Protein AF-A0A7K3XCQ8-F1 (afdb_monomer_lite)

Foldseek 3Di:
DVVLPQFKWKKKWQAAPVRVCVLCPPPLFKDFQDDPDRRITMIMGHPVSLVVSCVVCVVVVTDMDIDPDRHRPSTPSCVVCVVVVVVVVVPDDDDDDPDDDDDD

pLDDT: mean 96.82, std 2.67, range [84.0, 98.81]

Secondary structure (DSSP, 8-state):
-TT--S-EEEEEES--HHHHHHHHTT-TTEEEEEEEETTEEEEEEEHHHHHHHHHHHHHTT--EEE---SS-TTSGGGHHHHHHHHHHHHTSPP---SS-----

Sequence (104 aa):
MNSITTPGAMIALQATRDEAEQLTTGHDGVTIAAINTPHTAVISGDRDVCEQLARQWRDNGRKATQLKVSHAFHSPHMATIADQFRTVAAGLTYHPPTLPVVSN

Structure (mmCIF, N/CA/C/O backbone):
data_AF-A0A7K3XCQ8-F1
#
_entry.id   AF-A0A7K3XCQ8-F1
#
loop_
_atom_site.group_PDB
_atom_site.id
_atom_site.type_symbol
_atom_site.label_atom_id
_atom_site.label_alt_id
_atom_site.label_comp_id
_atom_site.label_asym_id
_atom_site.label_entity_id
_atom_site.label_seq_id
_atom_site.pdbx_PDB_ins_code
_atom_site.Cartn_x
_atom_site.Cartn_y
_atom_site.Cartn_z
_atom_site.occupancy
_atom_site.B_iso_or_equiv
_atom_site.auth_seq_id
_atom_site.auth_comp_id
_atom_site.auth_asym_id
_atom_site.auth_atom_id
_atom_site.pdbx_PDB_model_num
ATOM 1 N N . MET A 1 1 ? -1.811 -5.420 -14.322 1.00 84.44 1 MET A N 1
ATOM 2 C CA . MET A 1 1 ? -2.777 -5.208 -13.219 1.00 84.44 1 MET A CA 1
ATOM 3 C C . MET A 1 1 ? -3.984 -6.122 -13.338 1.00 84.44 1 MET A C 1
ATOM 5 O O . MET A 1 1 ? -4.143 -6.944 -12.460 1.00 84.44 1 MET A O 1
ATOM 9 N N . ASN A 1 2 ? -4.774 -6.051 -14.418 1.00 88.31 2 ASN A N 1
ATOM 10 C CA . ASN A 1 2 ? -6.037 -6.806 -14.567 1.00 88.31 2 ASN A CA 1
ATOM 11 C C . ASN A 1 2 ? -5.927 -8.345 -14.480 1.00 88.31 2 ASN A C 1
ATOM 13 O O . ASN A 1 2 ? -6.948 -9.014 -14.398 1.00 88.31 2 ASN A O 1
ATOM 17 N N . SER A 1 3 ? -4.719 -8.911 -14.534 1.00 89.81 3 SER A N 1
ATOM 18 C CA . SER A 1 3 ? -4.461 -10.338 -14.305 1.00 89.81 3 SER A CA 1
ATOM 19 C C . SER A 1 3 ? -4.486 -10.739 -12.824 1.00 89.81 3 SER A C 1
ATOM 21 O O . SER A 1 3 ? -4.471 -11.928 -12.522 1.00 89.81 3 SER A O 1
ATOM 23 N N . ILE A 1 4 ? -4.527 -9.776 -11.901 1.00 93.88 4 ILE A N 1
ATOM 24 C CA . ILE A 1 4 ? -4.685 -10.022 -10.467 1.00 93.88 4 ILE A CA 1
ATOM 25 C C . ILE A 1 4 ? -6.173 -10.215 -10.185 1.00 93.88 4 ILE A C 1
ATOM 27 O O . ILE A 1 4 ? -6.968 -9.300 -10.379 1.00 93.88 4 ILE A O 1
ATOM 31 N N . THR A 1 5 ? -6.545 -11.405 -9.725 1.00 94.12 5 THR A N 1
ATOM 32 C CA . THR A 1 5 ? -7.945 -11.774 -9.463 1.00 94.12 5 THR A CA 1
ATOM 33 C C . TH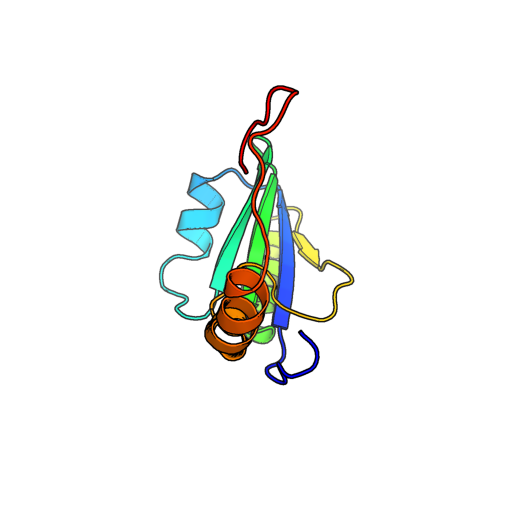R A 1 5 ? -8.289 -11.812 -7.977 1.00 94.12 5 THR A C 1
ATOM 35 O O . THR A 1 5 ? -9.469 -11.763 -7.630 1.00 94.12 5 THR A O 1
ATOM 38 N N . THR A 1 6 ? -7.284 -11.872 -7.097 1.00 92.88 6 THR A N 1
ATOM 39 C CA . THR A 1 6 ? -7.483 -11.860 -5.644 1.00 92.88 6 THR A CA 1
ATOM 40 C C . THR A 1 6 ? -8.185 -10.567 -5.214 1.00 92.88 6 THR A C 1
ATOM 42 O O . THR A 1 6 ? -7.720 -9.476 -5.563 1.00 92.88 6 THR A O 1
ATOM 45 N N . PRO A 1 7 ? -9.292 -10.644 -4.453 1.00 95.38 7 PRO A N 1
ATOM 46 C CA . PRO A 1 7 ? -9.971 -9.458 -3.949 1.00 95.38 7 PRO A CA 1
ATOM 47 C C . PRO A 1 7 ? -9.081 -8.653 -2.994 1.00 95.38 7 PRO A C 1
ATOM 49 O O . PRO A 1 7 ? -8.784 -9.080 -1.881 1.00 95.38 7 PRO A O 1
ATOM 52 N N . GLY A 1 8 ? -8.695 -7.453 -3.424 1.00 97.38 8 GLY A N 1
ATOM 53 C CA . GLY A 1 8 ? -7.923 -6.513 -2.616 1.00 97.38 8 GLY A CA 1
ATOM 54 C C . GLY A 1 8 ? -8.748 -5.334 -2.100 1.00 97.38 8 GLY A C 1
ATOM 55 O O . GLY A 1 8 ? -9.823 -5.020 -2.635 1.00 97.38 8 GLY A O 1
ATOM 56 N N . ALA A 1 9 ? -8.221 -4.659 -1.080 1.00 98.44 9 ALA A N 1
ATOM 57 C CA . ALA A 1 9 ? -8.678 -3.348 -0.632 1.00 98.44 9 ALA A CA 1
ATOM 58 C C . ALA A 1 9 ? -7.500 -2.448 -0.236 1.00 98.44 9 ALA A C 1
ATOM 60 O O . ALA A 1 9 ? -6.413 -2.925 0.077 1.00 98.44 9 ALA A O 1
ATOM 61 N N . MET A 1 10 ? -7.748 -1.137 -0.225 1.00 98.81 10 MET A N 1
ATOM 62 C CA . MET A 1 10 ? -6.861 -0.137 0.366 1.00 98.81 10 MET A CA 1
ATOM 63 C C . MET A 1 10 ? -7.667 0.760 1.300 1.00 98.81 10 MET A C 1
ATOM 65 O O . MET A 1 10 ? -8.728 1.259 0.913 1.00 98.81 10 MET A O 1
ATOM 69 N N . ILE A 1 11 ? -7.164 0.985 2.512 1.00 98.81 11 ILE A N 1
ATOM 70 C CA . ILE A 1 11 ? -7.829 1.783 3.546 1.00 98.81 11 ILE A CA 1
ATOM 71 C C . ILE A 1 11 ? -6.902 2.917 3.972 1.00 98.81 11 ILE A C 1
ATOM 73 O O . ILE A 1 11 ? -5.805 2.674 4.468 1.00 98.81 11 ILE A O 1
ATOM 77 N N . ALA A 1 12 ? -7.358 4.158 3.819 1.00 98.75 12 ALA A N 1
ATOM 78 C CA . ALA A 1 12 ? -6.706 5.312 4.420 1.00 98.75 12 ALA A CA 1
ATOM 79 C C . ALA A 1 12 ? -7.078 5.411 5.903 1.00 98.75 12 ALA A C 1
ATOM 81 O O . ALA A 1 12 ? -8.260 5.417 6.253 1.00 98.75 12 ALA A O 1
ATOM 82 N N . LEU A 1 13 ? -6.068 5.525 6.758 1.00 98.75 13 LEU A N 1
ATOM 83 C CA . LEU A 1 13 ? -6.181 5.638 8.205 1.00 98.75 13 LEU A CA 1
ATOM 84 C C . LEU A 1 13 ? -5.660 7.006 8.650 1.00 98.75 13 LEU A C 1
ATOM 86 O O . LEU A 1 13 ? -4.592 7.448 8.221 1.00 98.75 13 LEU A O 1
ATOM 90 N N . GLN A 1 14 ? -6.382 7.659 9.559 1.00 98.38 14 GLN A N 1
ATOM 91 C CA . GLN A 1 14 ? -5.802 8.732 10.364 1.00 98.38 14 GLN A CA 1
ATOM 92 C C . GLN A 1 14 ? -4.938 8.083 11.451 1.00 98.38 14 GLN A C 1
ATOM 94 O O . GLN A 1 14 ? -5.441 7.750 12.528 1.00 98.38 14 GLN A O 1
ATOM 99 N N . ALA A 1 15 ? -3.674 7.834 11.123 1.00 98.44 15 ALA A N 1
ATOM 100 C CA . ALA A 1 15 ? -2.720 7.071 11.919 1.00 98.44 15 ALA A CA 1
ATOM 101 C C . ALA A 1 15 ? -1.295 7.583 11.694 1.00 98.44 15 ALA A C 1
ATOM 103 O O . ALA A 1 15 ? -0.967 8.018 10.587 1.00 98.44 15 ALA A O 1
ATOM 104 N N . THR A 1 16 ? -0.456 7.513 12.723 1.00 98.62 16 THR A N 1
ATOM 105 C CA . THR A 1 16 ? 0.998 7.617 12.564 1.00 98.62 16 THR A CA 1
ATOM 106 C C . THR A 1 16 ? 1.564 6.352 11.912 1.00 98.62 16 THR A C 1
ATOM 108 O O . THR A 1 16 ? 0.854 5.361 11.719 1.00 98.62 16 THR A O 1
ATOM 111 N N . ARG A 1 17 ? 2.858 6.377 11.566 1.00 98.25 17 ARG A N 1
ATOM 112 C CA . ARG A 1 17 ? 3.577 5.185 11.094 1.00 98.25 17 ARG A CA 1
ATOM 113 C C . ARG A 1 17 ? 3.494 4.055 12.120 1.00 98.25 17 ARG A C 1
ATOM 115 O O . ARG A 1 17 ? 2.988 2.993 11.786 1.00 98.25 17 ARG A O 1
ATOM 122 N N . ASP A 1 18 ? 3.934 4.311 13.347 1.00 98.50 18 ASP A N 1
ATOM 123 C CA . ASP A 1 18 ? 4.040 3.295 14.400 1.00 98.50 18 ASP A CA 1
ATOM 124 C C . ASP A 1 18 ? 2.681 2.656 14.706 1.00 98.50 18 ASP A C 1
ATOM 126 O O . ASP A 1 18 ? 2.564 1.450 14.891 1.00 98.50 18 ASP A O 1
ATOM 130 N N . GLU A 1 19 ? 1.621 3.461 14.692 1.00 98.31 19 GLU A N 1
ATOM 131 C CA . GLU A 1 19 ? 0.249 2.991 14.854 1.00 98.31 19 GLU A CA 1
ATOM 132 C C . GLU A 1 19 ? -0.196 2.065 13.715 1.00 98.31 19 GLU A C 1
ATOM 134 O O . GLU A 1 19 ? -0.842 1.046 13.961 1.00 98.31 19 GLU A O 1
ATOM 139 N N . ALA A 1 20 ? 0.145 2.400 12.468 1.00 98.12 20 ALA A N 1
ATOM 140 C CA . ALA A 1 20 ? -0.148 1.553 11.317 1.00 98.12 20 ALA A CA 1
ATOM 141 C C . ALA A 1 20 ? 0.690 0.261 11.328 1.00 98.12 20 ALA A C 1
ATOM 143 O O . ALA A 1 20 ? 0.184 -0.798 10.955 1.00 98.12 20 ALA A O 1
ATOM 144 N N . GLU A 1 21 ? 1.942 0.320 11.787 1.00 97.94 21 GLU A N 1
ATOM 145 C CA . GLU A 1 21 ? 2.809 -0.855 11.957 1.00 97.94 21 GLU A CA 1
ATOM 146 C C . GLU A 1 21 ? 2.238 -1.791 13.025 1.00 97.94 21 GLU A C 1
ATOM 148 O O . GLU A 1 21 ? 2.067 -2.985 12.780 1.00 97.94 21 GLU A O 1
ATOM 153 N N . GLN A 1 22 ? 1.836 -1.249 14.176 1.00 97.75 22 GLN A N 1
ATOM 154 C CA . GLN A 1 22 ? 1.180 -2.018 15.234 1.00 97.75 22 GLN A CA 1
ATOM 155 C C . GLN A 1 22 ? -0.131 -2.648 14.758 1.00 97.75 22 GLN A C 1
ATOM 157 O O . GLN A 1 22 ? -0.376 -3.819 15.033 1.00 97.75 22 GLN A O 1
ATOM 162 N N . LEU A 1 23 ? -0.955 -1.900 14.018 1.00 97.00 23 LEU A N 1
ATOM 163 C CA . LEU A 1 23 ? -2.230 -2.397 13.496 1.00 97.00 23 LEU A CA 1
ATOM 164 C C . LEU A 1 23 ? -2.055 -3.534 12.477 1.00 97.00 23 LEU A C 1
ATOM 166 O O . LEU A 1 23 ? -2.918 -4.399 12.380 1.00 97.00 23 LEU A O 1
ATOM 170 N N . THR A 1 24 ? -0.976 -3.517 11.692 1.00 97.00 24 THR A N 1
ATOM 171 C CA . THR A 1 24 ? -0.722 -4.516 10.636 1.00 97.00 24 THR A CA 1
ATOM 172 C C . THR A 1 24 ? 0.136 -5.693 11.096 1.00 97.00 24 THR A C 1
ATOM 174 O O . THR A 1 24 ? 0.185 -6.719 10.419 1.00 97.00 24 THR A O 1
ATOM 177 N N . THR A 1 25 ? 0.776 -5.592 12.261 1.00 96.50 25 THR A N 1
ATOM 178 C CA . THR A 1 25 ? 1.603 -6.664 12.823 1.00 96.50 25 THR A CA 1
ATOM 179 C C . THR A 1 25 ? 0.775 -7.932 13.050 1.00 96.50 25 THR A C 1
ATOM 181 O O . THR A 1 25 ? -0.257 -7.903 13.714 1.00 96.50 25 THR A O 1
ATOM 184 N N . GLY A 1 26 ? 1.248 -9.061 12.514 1.00 93.94 26 GLY A N 1
ATOM 185 C CA . GLY A 1 26 ? 0.575 -10.362 12.624 1.00 93.94 26 GLY A CA 1
ATOM 186 C C . GLY A 1 26 ? -0.477 -10.638 11.543 1.00 93.94 26 GLY A C 1
ATOM 187 O O . GLY A 1 26 ? -1.149 -11.666 11.607 1.00 93.94 26 GLY A O 1
ATOM 188 N N . HIS A 1 27 ? -0.618 -9.756 10.547 1.00 95.25 27 HIS A N 1
ATOM 189 C CA . HIS A 1 27 ? -1.522 -9.930 9.411 1.00 95.25 27 HIS A CA 1
ATOM 190 C C . HIS A 1 27 ? -0.738 -10.112 8.102 1.00 95.25 27 HIS A C 1
ATOM 192 O O . HIS A 1 27 ? -0.561 -9.162 7.345 1.00 95.25 27 HIS A O 1
ATOM 198 N N . ASP A 1 28 ? -0.318 -11.347 7.801 1.00 84.00 28 ASP A N 1
ATOM 199 C CA . ASP A 1 28 ? 0.577 -11.696 6.673 1.00 84.00 28 ASP A CA 1
ATOM 200 C C . ASP A 1 28 ? 0.066 -11.298 5.264 1.00 84.00 28 ASP A C 1
ATOM 202 O O . ASP A 1 28 ? 0.822 -11.316 4.293 1.00 84.00 28 ASP A O 1
ATOM 206 N N . GLY A 1 29 ? -1.205 -10.897 5.139 1.00 90.75 29 GLY A N 1
ATOM 207 C CA . GLY A 1 29 ? -1.837 -10.432 3.898 1.00 90.75 29 GLY A CA 1
ATOM 208 C C . GLY A 1 29 ? -2.039 -8.917 3.788 1.00 90.75 29 GLY A C 1
ATOM 209 O O . GLY A 1 29 ? -2.608 -8.468 2.794 1.00 90.75 29 GLY A O 1
ATOM 210 N N . VAL A 1 30 ? -1.616 -8.122 4.779 1.00 97.75 30 VAL A N 1
ATOM 211 C CA . VAL A 1 30 ? -1.808 -6.662 4.814 1.00 97.75 30 VAL A CA 1
ATOM 212 C C . VAL A 1 30 ? -0.481 -5.953 5.044 1.00 97.75 30 VAL A C 1
ATOM 214 O O . VAL A 1 30 ? 0.277 -6.285 5.946 1.00 97.75 30 VAL A O 1
ATOM 217 N N . THR A 1 31 ? -0.215 -4.922 4.249 1.00 98.06 31 THR A N 1
ATOM 218 C CA . THR A 1 31 ? 0.972 -4.074 4.373 1.00 98.06 31 THR A CA 1
ATOM 219 C C . THR A 1 31 ? 0.582 -2.609 4.493 1.00 98.06 31 THR A C 1
ATOM 221 O O . THR A 1 31 ? -0.519 -2.194 4.120 1.00 98.06 31 THR A O 1
ATOM 224 N N . ILE A 1 32 ? 1.513 -1.792 4.981 1.00 98.44 32 ILE A N 1
ATOM 225 C CA . ILE A 1 32 ? 1.432 -0.341 4.831 1.00 98.44 32 ILE A CA 1
ATOM 226 C C . ILE A 1 32 ? 1.818 -0.007 3.388 1.00 98.44 32 ILE A C 1
ATOM 228 O O . ILE A 1 32 ? 2.958 -0.196 2.977 1.00 98.44 32 ILE A O 1
ATOM 232 N N . ALA A 1 33 ? 0.860 0.498 2.619 1.00 98.44 33 ALA A N 1
ATOM 233 C CA . ALA A 1 33 ? 1.057 0.919 1.239 1.00 98.44 33 ALA A CA 1
ATOM 234 C C . ALA A 1 33 ? 1.721 2.294 1.124 1.00 98.44 33 ALA A C 1
ATOM 236 O O . ALA A 1 33 ? 2.469 2.532 0.179 1.00 98.44 33 ALA A O 1
ATOM 237 N N . ALA A 1 34 ? 1.413 3.211 2.045 1.00 98.50 34 ALA A N 1
ATOM 238 C CA . ALA A 1 34 ? 1.954 4.566 2.020 1.00 98.50 34 ALA A CA 1
ATOM 239 C C . ALA A 1 34 ? 1.901 5.237 3.396 1.00 98.50 34 ALA A C 1
ATOM 241 O O . ALA A 1 34 ? 0.950 5.039 4.156 1.00 98.50 34 ALA A O 1
ATOM 242 N N . ILE A 1 35 ? 2.877 6.108 3.657 1.00 98.31 35 ILE A N 1
ATOM 243 C CA . ILE A 1 35 ? 2.838 7.119 4.719 1.00 98.31 35 ILE A CA 1
ATOM 244 C C . ILE A 1 35 ? 2.796 8.482 4.027 1.00 98.31 35 ILE A C 1
ATOM 246 O O . ILE A 1 35 ? 3.805 8.950 3.511 1.00 98.31 35 ILE A O 1
ATOM 250 N N . ASN A 1 36 ? 1.619 9.105 3.984 1.00 96.75 36 ASN A N 1
ATOM 251 C CA . ASN A 1 36 ? 1.409 10.355 3.245 1.00 96.75 36 ASN A CA 1
ATOM 252 C C . ASN A 1 36 ? 1.724 11.587 4.099 1.00 96.75 36 ASN A C 1
ATOM 254 O O . ASN A 1 36 ? 2.151 12.617 3.587 1.00 96.75 36 ASN A O 1
ATOM 258 N N . THR A 1 37 ? 1.470 11.494 5.404 1.00 97.50 37 THR A N 1
ATOM 259 C CA . THR A 1 37 ? 1.769 12.539 6.390 1.00 97.50 37 THR A CA 1
ATOM 260 C C . THR A 1 37 ? 2.138 11.879 7.722 1.00 97.50 37 THR A C 1
ATOM 262 O O . THR A 1 37 ? 1.885 10.681 7.887 1.00 97.50 37 THR A O 1
ATOM 265 N N . PRO A 1 38 ? 2.645 12.632 8.718 1.00 98.12 38 PRO A N 1
ATOM 266 C CA . PRO A 1 38 ? 2.861 12.102 10.066 1.00 98.12 38 PRO A CA 1
ATOM 267 C C . PRO A 1 38 ? 1.615 11.484 10.728 1.00 98.12 38 PRO A C 1
ATOM 269 O O . PRO A 1 38 ? 1.763 10.735 11.686 1.00 98.12 38 PRO A O 1
ATOM 272 N N . HIS A 1 39 ? 0.405 11.779 10.231 1.00 97.88 39 HIS A N 1
ATOM 273 C CA . HIS A 1 39 ? -0.871 11.291 10.775 1.00 97.88 39 HIS A CA 1
ATOM 274 C C . HIS A 1 39 ? -1.790 10.683 9.704 1.00 97.88 39 HIS A C 1
ATOM 276 O O . HIS A 1 39 ? -3.013 10.632 9.873 1.00 97.88 39 HIS A O 1
ATOM 282 N N . THR A 1 40 ? -1.246 10.278 8.557 1.00 98.12 40 THR A N 1
ATOM 283 C CA . THR A 1 40 ? -2.025 9.641 7.492 1.00 98.12 40 THR A CA 1
ATOM 284 C C . THR A 1 40 ? -1.228 8.519 6.856 1.00 98.12 40 THR A C 1
ATOM 286 O O . THR A 1 40 ? -0.250 8.767 6.147 1.00 98.12 40 THR A O 1
ATOM 289 N N . ALA A 1 41 ? -1.713 7.298 7.054 1.00 98.69 41 ALA A N 1
ATOM 290 C CA . ALA A 1 41 ? -1.172 6.082 6.469 1.00 98.69 41 ALA A CA 1
ATOM 291 C C . ALA A 1 41 ? -2.237 5.386 5.614 1.00 98.69 41 ALA A C 1
ATOM 293 O O . ALA A 1 41 ? -3.438 5.599 5.791 1.00 98.69 41 ALA A O 1
ATOM 294 N N . VAL A 1 42 ? -1.804 4.542 4.686 1.00 98.81 42 VAL A N 1
ATOM 295 C CA . VAL A 1 42 ? -2.685 3.669 3.908 1.00 98.81 42 VAL A CA 1
ATOM 296 C C . VAL A 1 42 ? -2.248 2.234 4.125 1.00 98.81 42 VAL A C 1
ATOM 298 O O . VAL A 1 42 ? -1.077 1.930 3.922 1.00 98.81 42 VAL A O 1
ATOM 301 N N . ILE A 1 43 ? -3.179 1.359 4.500 1.00 98.75 43 ILE A N 1
ATOM 302 C CA . ILE A 1 43 ? -2.962 -0.093 4.505 1.00 98.75 43 ILE A CA 1
ATOM 303 C C . ILE A 1 43 ? -3.585 -0.717 3.258 1.00 98.75 43 ILE A C 1
ATOM 305 O O . ILE A 1 43 ? -4.552 -0.183 2.709 1.00 98.75 43 ILE A O 1
ATOM 309 N N . SER A 1 44 ? -3.029 -1.831 2.802 1.00 98.81 44 SER A N 1
ATOM 310 C CA . SER A 1 44 ? -3.437 -2.504 1.572 1.00 98.81 44 SER A CA 1
ATOM 311 C C . SER A 1 44 ? -3.201 -4.001 1.667 1.00 98.81 44 SER A C 1
ATOM 313 O O . SER A 1 44 ? -2.193 -4.426 2.226 1.00 98.81 44 SER A O 1
ATOM 315 N N . GLY A 1 45 ? -4.106 -4.799 1.112 1.00 98.38 45 GLY A N 1
ATOM 316 C CA . GLY A 1 45 ? -3.991 -6.250 1.171 1.00 98.38 45 GLY A CA 1
ATOM 317 C C . GLY A 1 45 ? -5.304 -6.981 0.954 1.00 98.38 45 GLY A C 1
ATOM 318 O O . GLY A 1 45 ? -6.192 -6.496 0.243 1.00 98.38 45 GLY A O 1
ATOM 319 N N . ASP A 1 46 ? -5.419 -8.141 1.597 1.00 97.69 46 ASP A N 1
ATOM 320 C CA . ASP A 1 46 ? -6.634 -8.954 1.609 1.00 97.69 46 ASP A CA 1
ATOM 321 C C . ASP A 1 46 ? -7.837 -8.135 2.081 1.00 97.69 46 ASP A C 1
ATOM 323 O O . ASP A 1 46 ? -7.828 -7.543 3.167 1.00 97.69 46 ASP A O 1
ATOM 327 N N . ARG A 1 47 ? -8.891 -8.105 1.255 1.00 97.75 47 ARG A N 1
ATOM 328 C CA . ARG A 1 47 ? -10.060 -7.246 1.481 1.00 97.75 47 ARG A CA 1
ATOM 329 C C . ARG A 1 47 ? -10.659 -7.421 2.872 1.00 97.75 47 ARG A C 1
ATOM 331 O O . ARG A 1 47 ? -10.829 -6.433 3.583 1.00 97.75 47 ARG A O 1
ATOM 338 N N . ASP A 1 48 ? -10.945 -8.658 3.257 1.00 97.25 48 ASP A N 1
ATOM 339 C CA . ASP A 1 48 ? -11.670 -8.948 4.495 1.00 97.25 48 ASP A CA 1
ATOM 340 C C . ASP A 1 48 ? -10.865 -8.526 5.731 1.00 97.25 48 ASP A C 1
ATOM 342 O O . ASP A 1 48 ? -11.421 -7.950 6.671 1.00 97.25 48 ASP A O 1
ATOM 346 N N . VAL A 1 49 ? -9.543 -8.728 5.692 1.00 97.88 49 VAL A N 1
ATOM 347 C CA . VAL A 1 49 ? -8.622 -8.336 6.765 1.00 97.88 49 VAL A CA 1
ATOM 348 C C . VAL A 1 49 ? -8.517 -6.814 6.844 1.00 97.88 49 VAL A C 1
ATOM 350 O O . VAL A 1 49 ? -8.700 -6.238 7.915 1.00 97.88 49 VAL A O 1
ATOM 353 N N . CYS A 1 50 ? -8.308 -6.129 5.715 1.00 98.38 50 CYS A N 1
ATOM 354 C CA . CYS A 1 50 ? -8.288 -4.666 5.675 1.00 98.38 50 CYS A CA 1
ATOM 355 C C . CYS A 1 50 ? -9.592 -4.053 6.207 1.00 98.38 50 CYS A C 1
ATOM 357 O O . CYS A 1 50 ? -9.559 -3.083 6.966 1.00 98.38 50 CYS A O 1
ATOM 359 N N . GLU A 1 51 ? -10.746 -4.608 5.839 1.00 98.06 51 GLU A N 1
ATOM 360 C CA . GLU A 1 51 ? -12.042 -4.136 6.324 1.00 98.06 51 GLU A CA 1
ATOM 361 C C . GLU A 1 51 ? -12.250 -4.411 7.818 1.00 98.06 51 GLU A C 1
ATOM 363 O O . GLU A 1 51 ? -12.840 -3.579 8.513 1.00 98.06 51 GLU A O 1
ATOM 368 N N . GLN A 1 52 ? -11.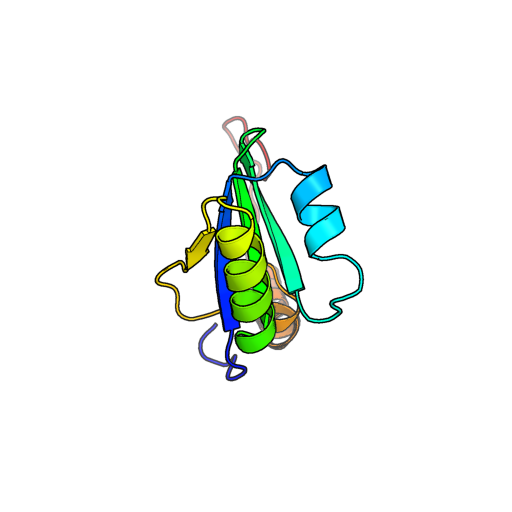757 -5.542 8.333 1.00 98.00 52 GLN A N 1
ATOM 369 C CA . GLN A 1 52 ? -11.765 -5.845 9.765 1.00 98.00 52 GLN A CA 1
ATOM 370 C C . GLN A 1 52 ? -10.929 -4.830 10.548 1.00 98.00 52 GLN A C 1
ATOM 372 O O . GLN A 1 52 ? -11.442 -4.234 11.496 1.00 98.00 52 GLN A O 1
ATOM 377 N N . LEU A 1 53 ? -9.693 -4.572 10.117 1.00 98.19 53 LEU A N 1
ATOM 378 C CA . LEU A 1 53 ? -8.820 -3.578 10.744 1.00 98.19 53 LEU A CA 1
ATOM 379 C C . LEU A 1 53 ? -9.434 -2.174 10.672 1.00 98.19 53 LEU A C 1
ATOM 381 O O . LEU A 1 53 ? -9.420 -1.431 11.650 1.00 98.19 53 LEU A O 1
ATOM 385 N N . ALA A 1 54 ? -10.064 -1.822 9.548 1.00 98.44 54 ALA A N 1
ATOM 386 C CA . ALA A 1 54 ? -10.778 -0.556 9.395 1.00 98.44 54 ALA A CA 1
ATOM 387 C C . ALA A 1 54 ? -12.005 -0.436 10.315 1.00 98.44 54 ALA A C 1
ATOM 389 O O . ALA A 1 54 ? -12.353 0.671 10.732 1.00 98.44 54 ALA A O 1
ATOM 390 N N . ARG A 1 55 ? -12.712 -1.539 10.598 1.00 98.38 55 ARG A N 1
ATOM 391 C CA . ARG A 1 55 ? -13.802 -1.575 11.590 1.00 98.38 55 ARG A CA 1
ATO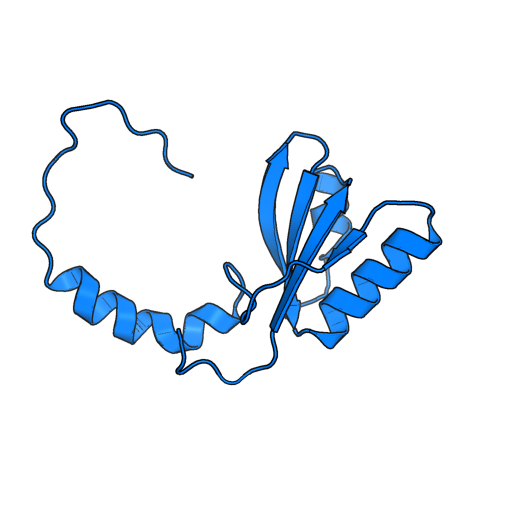M 392 C C . ARG A 1 55 ? -13.246 -1.351 12.994 1.00 98.38 55 ARG A C 1
ATOM 394 O O . ARG A 1 55 ? -13.622 -0.362 13.608 1.00 98.38 55 ARG A O 1
ATOM 401 N N . GLN A 1 56 ? -12.257 -2.142 13.413 1.00 97.12 56 GLN A N 1
ATOM 402 C CA . GLN A 1 56 ? -11.586 -1.987 14.710 1.00 97.12 56 GLN A CA 1
ATOM 403 C C . GLN A 1 56 ? -11.062 -0.559 14.929 1.00 97.12 56 GLN A C 1
ATOM 405 O O . GLN A 1 56 ? -11.223 0.015 16.004 1.00 97.12 56 GLN A O 1
ATOM 410 N N . TRP A 1 57 ? -10.464 0.049 13.901 1.00 97.88 57 TRP A N 1
ATOM 411 C CA . TRP A 1 57 ? -9.981 1.428 13.976 1.00 97.88 57 TRP A CA 1
ATOM 412 C C . TRP A 1 57 ? -11.105 2.436 14.234 1.00 97.88 57 TRP A C 1
ATOM 414 O O . TRP A 1 57 ? -10.959 3.339 15.058 1.00 97.88 57 TRP A O 1
ATOM 424 N N . ARG A 1 58 ? -12.243 2.265 13.548 1.00 98.44 58 ARG A N 1
ATOM 425 C CA . ARG A 1 58 ? -13.430 3.118 13.709 1.00 98.44 58 ARG A CA 1
ATOM 426 C C . ARG A 1 58 ? -14.115 2.925 15.050 1.00 98.44 58 ARG A C 1
ATOM 428 O O . ARG A 1 58 ? -14.556 3.917 15.621 1.00 98.44 58 ARG A O 1
ATOM 435 N N . ASP A 1 59 ? -14.149 1.702 15.566 1.00 98.06 59 ASP A N 1
ATOM 436 C CA . ASP A 1 59 ? -14.730 1.397 16.877 1.00 98.06 59 ASP A CA 1
ATOM 437 C C . ASP A 1 59 ? -13.961 2.100 18.011 1.00 98.06 59 ASP A C 1
ATOM 439 O O . ASP A 1 59 ? -14.550 2.499 19.012 1.00 98.06 59 ASP A O 1
ATOM 443 N N . ASN A 1 60 ? -12.672 2.385 17.800 1.00 96.25 60 ASN A N 1
ATOM 444 C CA . ASN A 1 60 ? -11.850 3.222 18.681 1.00 96.25 60 ASN A CA 1
ATOM 445 C C . ASN A 1 60 ? -12.038 4.741 18.454 1.00 96.25 60 ASN A C 1
ATOM 447 O O . ASN A 1 60 ? -11.229 5.545 18.915 1.00 96.25 60 ASN A O 1
ATOM 451 N N . GLY A 1 61 ? -13.065 5.157 17.705 1.00 97.44 61 GLY A N 1
ATOM 452 C CA . GLY A 1 61 ? -13.371 6.561 17.416 1.00 97.44 61 GLY A CA 1
ATOM 453 C C . GLY A 1 61 ? -12.467 7.212 16.365 1.00 97.44 61 GLY A C 1
ATOM 454 O O . GLY A 1 61 ? -12.457 8.437 16.238 1.00 97.44 61 GLY A O 1
ATOM 455 N N . ARG A 1 62 ? -11.693 6.426 15.606 1.00 97.75 62 ARG A N 1
ATOM 456 C CA . ARG A 1 62 ? -10.696 6.948 14.658 1.00 97.75 62 ARG A CA 1
ATOM 457 C C . ARG A 1 62 ? -11.148 6.838 13.209 1.00 97.75 62 ARG A C 1
ATOM 459 O O . ARG A 1 62 ? -11.876 5.931 12.813 1.00 97.75 62 ARG A O 1
ATOM 466 N N . LYS A 1 63 ? -10.681 7.759 12.364 1.00 98.25 63 LYS A N 1
ATOM 467 C CA . LYS A 1 63 ? -11.064 7.782 10.948 1.00 98.25 63 LYS A CA 1
ATOM 468 C C . LYS A 1 63 ? -10.347 6.686 10.153 1.00 98.25 63 LYS A C 1
ATOM 470 O O . LYS A 1 63 ? -9.119 6.669 10.079 1.00 98.25 63 LYS A O 1
ATOM 475 N N . ALA A 1 64 ? -11.134 5.841 9.490 1.00 98.62 64 ALA A N 1
ATOM 476 C CA . ALA A 1 64 ? -10.697 4.928 8.437 1.00 98.62 64 ALA A CA 1
ATOM 477 C C . ALA A 1 64 ? -11.615 5.084 7.214 1.00 98.62 64 ALA A C 1
ATOM 479 O O . ALA A 1 64 ? -12.831 5.216 7.358 1.00 98.62 64 ALA A O 1
ATOM 480 N N . THR A 1 65 ? -11.059 5.115 6.005 1.00 98.50 65 THR A N 1
ATOM 481 C CA . THR A 1 65 ? -11.819 5.296 4.757 1.00 98.50 65 THR A CA 1
ATOM 482 C C . THR A 1 65 ? -11.316 4.338 3.689 1.00 98.50 65 THR A C 1
ATOM 484 O O . THR A 1 65 ? -10.142 4.369 3.330 1.00 98.50 65 THR A O 1
ATOM 487 N N . GLN A 1 66 ? -12.212 3.512 3.152 1.00 98.50 66 GLN A N 1
ATOM 488 C CA . GLN A 1 66 ? -11.893 2.643 2.025 1.00 98.50 66 GLN A CA 1
ATOM 489 C C . GLN A 1 66 ? -11.726 3.463 0.745 1.00 98.50 66 GLN A C 1
ATOM 491 O O . GLN A 1 66 ? -12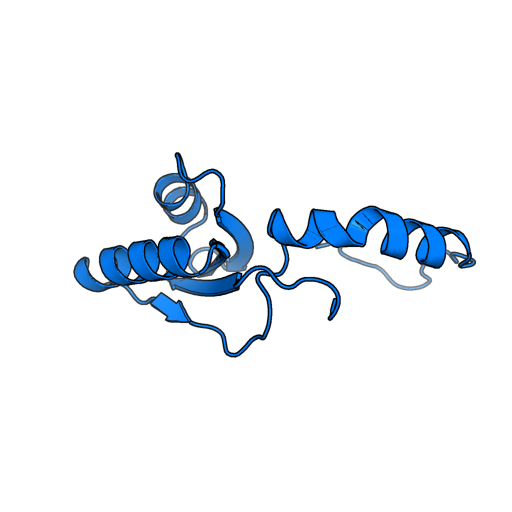.583 4.278 0.393 1.00 98.50 66 GLN A O 1
ATOM 496 N N . LEU A 1 67 ? -10.610 3.250 0.051 1.00 98.50 67 LEU A N 1
ATOM 497 C CA . LEU A 1 67 ? -10.316 3.912 -1.212 1.00 98.50 67 LEU A CA 1
ATOM 498 C C . LEU A 1 67 ? -11.100 3.253 -2.353 1.00 98.50 67 LEU A C 1
ATOM 500 O O . LEU A 1 67 ? -11.251 2.033 -2.406 1.00 98.50 67 LEU A O 1
ATOM 504 N N . LYS A 1 68 ? -11.580 4.067 -3.299 1.00 97.88 68 LYS A N 1
ATOM 505 C CA . LYS A 1 68 ? -12.297 3.600 -4.496 1.00 97.88 68 LYS A CA 1
ATOM 506 C C . LYS A 1 68 ? -11.305 3.143 -5.565 1.00 97.88 68 LYS A C 1
ATOM 508 O O . LYS A 1 68 ? -11.079 3.835 -6.552 1.00 97.88 68 LYS A O 1
ATOM 513 N N . VAL A 1 69 ? -10.691 1.990 -5.331 1.00 96.56 69 VAL A N 1
ATOM 514 C CA . VAL A 1 69 ? -9.695 1.374 -6.216 1.00 96.56 69 VAL A CA 1
ATOM 515 C C . VAL A 1 69 ? -10.036 -0.091 -6.472 1.00 96.56 69 VAL A C 1
ATOM 517 O O . VAL A 1 69 ? -10.774 -0.709 -5.709 1.00 96.56 69 VAL A O 1
ATOM 520 N N . SER A 1 70 ? -9.512 -0.645 -7.564 1.00 93.00 70 SER A N 1
ATOM 521 C CA . SER A 1 70 ? -9.826 -2.011 -7.999 1.00 93.00 70 SER A CA 1
ATOM 522 C C . SER A 1 70 ? -8.962 -3.096 -7.353 1.00 93.00 70 SER A C 1
ATOM 524 O O . SER A 1 70 ? -9.393 -4.242 -7.301 1.00 93.00 70 SER A O 1
ATOM 526 N N . HIS A 1 71 ? -7.765 -2.756 -6.866 1.00 96.94 71 HIS A N 1
ATOM 527 C CA . HIS A 1 71 ? -6.777 -3.717 -6.366 1.00 96.94 71 HIS A CA 1
ATOM 528 C C . HIS A 1 71 ? -6.103 -3.211 -5.085 1.00 96.94 71 HIS A C 1
ATOM 530 O O . HIS A 1 71 ? -6.104 -2.012 -4.800 1.00 96.94 71 HIS A O 1
ATOM 536 N N . ALA A 1 72 ? -5.468 -4.126 -4.355 1.00 97.69 72 ALA A N 1
ATOM 537 C CA . ALA A 1 72 ? -4.594 -3.819 -3.227 1.00 97.69 72 ALA A CA 1
ATOM 538 C C . ALA A 1 72 ? -3.180 -3.437 -3.706 1.00 97.69 72 ALA A C 1
ATOM 540 O O . ALA A 1 72 ? -2.251 -4.245 -3.662 1.00 97.69 72 ALA A O 1
ATOM 541 N N . PHE A 1 73 ? -2.993 -2.213 -4.202 1.00 97.62 73 PHE A N 1
ATOM 542 C CA . PHE A 1 73 ? -1.671 -1.733 -4.634 1.00 97.62 73 PHE A CA 1
ATOM 543 C C . PHE A 1 73 ? -0.678 -1.661 -3.462 1.00 97.62 73 PHE A C 1
ATOM 545 O O . PHE A 1 73 ? -1.091 -1.473 -2.321 1.00 97.62 73 PHE A O 1
ATOM 552 N N . HIS A 1 74 ? 0.625 -1.798 -3.736 1.00 96.94 74 HIS A N 1
ATOM 553 C CA . HIS A 1 74 ? 1.694 -1.844 -2.716 1.00 96.94 74 HIS A CA 1
ATOM 554 C C . HIS A 1 74 ? 1.535 -2.963 -1.663 1.00 96.94 74 HIS A C 1
ATOM 556 O O . HIS A 1 74 ? 2.081 -2.871 -0.565 1.00 96.94 74 HIS A O 1
ATOM 562 N N . SER A 1 75 ? 0.802 -4.027 -2.002 1.00 97.19 75 SER A N 1
ATOM 563 C CA . SER A 1 75 ? 0.645 -5.230 -1.176 1.00 97.19 75 SER A CA 1
ATOM 564 C C . SER A 1 75 ? 1.269 -6.460 -1.851 1.00 97.19 75 SER A C 1
ATOM 566 O O . SER A 1 75 ? 1.582 -6.406 -3.051 1.00 97.19 75 SER A O 1
ATOM 568 N N . PRO A 1 76 ? 1.391 -7.597 -1.139 1.00 95.38 76 PRO A N 1
ATOM 569 C CA . PRO A 1 76 ? 1.853 -8.859 -1.715 1.00 95.38 76 PRO A CA 1
ATOM 570 C C . PRO A 1 76 ? 1.047 -9.319 -2.937 1.00 95.38 76 PRO A C 1
ATOM 572 O O . PRO A 1 76 ? 1.581 -10.041 -3.776 1.00 95.38 76 PRO A O 1
ATOM 575 N N . HIS A 1 77 ? -0.195 -8.846 -3.121 1.00 96.19 77 HIS A N 1
ATOM 576 C CA . HIS A 1 77 ? -0.998 -9.154 -4.316 1.00 96.19 77 HIS A CA 1
ATOM 577 C C . HIS A 1 77 ? -0.289 -8.750 -5.616 1.00 96.19 77 HIS A C 1
ATOM 579 O O . HIS A 1 77 ? -0.481 -9.387 -6.655 1.00 96.19 77 HIS A O 1
ATOM 585 N N . MET A 1 78 ? 0.559 -7.716 -5.565 1.00 96.31 78 MET A N 1
ATOM 586 C CA . MET A 1 78 ? 1.325 -7.225 -6.715 1.00 96.31 78 MET A CA 1
ATOM 587 C C . MET A 1 78 ? 2.400 -8.213 -7.185 1.00 96.31 78 MET A C 1
ATOM 589 O O . MET A 1 78 ? 2.798 -8.156 -8.350 1.00 96.31 78 MET A O 1
ATOM 593 N N . ALA A 1 79 ? 2.841 -9.141 -6.327 1.00 94.44 79 ALA A N 1
ATOM 594 C CA . ALA A 1 79 ? 3.859 -10.133 -6.676 1.00 94.44 79 ALA A CA 1
ATOM 595 C C . ALA A 1 79 ? 3.440 -10.990 -7.883 1.00 94.44 79 ALA A C 1
ATOM 597 O O . ALA A 1 79 ? 4.271 -11.296 -8.733 1.00 94.44 79 ALA A O 1
ATOM 598 N N . THR A 1 80 ? 2.138 -11.270 -8.021 1.00 93.31 80 THR A N 1
ATOM 599 C CA . THR A 1 80 ? 1.538 -12.046 -9.124 1.00 93.31 80 THR A CA 1
ATOM 600 C C . THR A 1 80 ? 1.933 -11.543 -10.515 1.00 93.31 80 THR A C 1
ATOM 602 O O . THR A 1 80 ? 2.018 -12.321 -11.461 1.00 93.31 80 THR A O 1
ATOM 605 N N . ILE A 1 81 ? 2.161 -10.236 -10.662 1.00 94.88 81 ILE A N 1
ATOM 606 C CA . ILE A 1 81 ? 2.484 -9.612 -11.953 1.00 94.88 81 ILE A CA 1
ATOM 607 C C . ILE A 1 81 ? 3.920 -9.091 -12.027 1.00 94.88 81 ILE A C 1
ATOM 609 O O . ILE A 1 81 ? 4.300 -8.525 -13.052 1.00 94.88 81 IL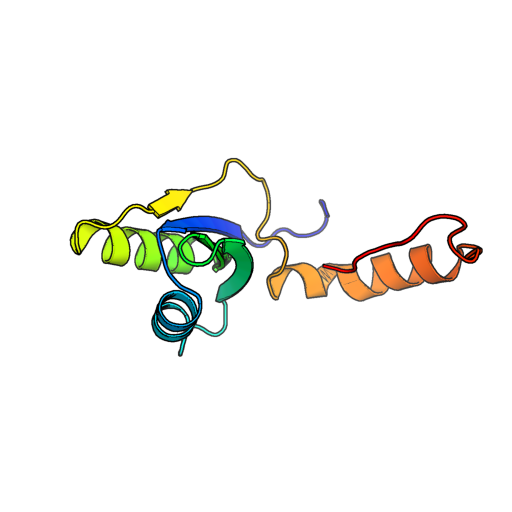E A O 1
ATOM 613 N N . ALA A 1 82 ? 4.701 -9.229 -10.953 1.00 95.81 82 ALA A N 1
ATOM 614 C CA . ALA A 1 82 ? 6.000 -8.577 -10.828 1.00 95.81 82 ALA A CA 1
ATOM 615 C C . ALA A 1 82 ? 6.975 -9.021 -11.927 1.00 95.81 82 ALA A C 1
ATOM 617 O O . ALA A 1 82 ? 7.658 -8.181 -12.510 1.00 95.81 82 ALA A O 1
ATOM 618 N N . ASP A 1 83 ? 6.990 -10.311 -12.272 1.00 96.69 83 ASP A N 1
ATOM 619 C CA . ASP A 1 83 ? 7.872 -10.828 -13.323 1.00 96.69 83 ASP A CA 1
ATOM 620 C C . ASP A 1 83 ? 7.460 -10.348 -14.719 1.00 96.69 83 ASP A C 1
ATOM 622 O O . ASP A 1 83 ? 8.308 -9.887 -15.479 1.00 96.69 83 ASP A O 1
ATOM 626 N N . GLN A 1 84 ? 6.159 -10.351 -15.036 1.00 95.56 84 GLN A N 1
ATOM 627 C CA . GLN A 1 84 ? 5.652 -9.809 -16.306 1.00 95.56 84 GLN A CA 1
ATOM 628 C C . GLN A 1 84 ? 5.990 -8.320 -16.443 1.00 95.56 84 GLN A C 1
ATOM 630 O O . GLN A 1 84 ? 6.424 -7.863 -17.501 1.00 95.56 84 GLN A O 1
ATOM 635 N N . PHE A 1 85 ? 5.821 -7.564 -15.356 1.00 96.38 85 PHE A N 1
ATOM 636 C CA . PHE A 1 85 ? 6.172 -6.152 -15.315 1.00 96.38 85 PHE A CA 1
ATOM 637 C C . PHE A 1 85 ? 7.680 -5.942 -15.504 1.00 96.38 85 PHE A C 1
ATOM 639 O O . PHE A 1 85 ? 8.083 -5.086 -16.292 1.00 96.38 85 PHE A O 1
ATOM 646 N N . ARG A 1 86 ? 8.515 -6.763 -14.853 1.00 97.50 86 ARG A N 1
ATOM 647 C CA . ARG A 1 86 ? 9.977 -6.733 -15.002 1.00 97.50 86 ARG A CA 1
ATOM 648 C C . ARG A 1 86 ? 10.404 -6.985 -16.446 1.00 97.50 86 ARG A C 1
ATOM 650 O O . ARG A 1 86 ? 11.268 -6.264 -16.930 1.00 97.50 86 ARG A O 1
ATOM 657 N N . THR A 1 87 ? 9.811 -7.960 -17.137 1.00 97.88 87 THR A N 1
ATOM 658 C CA . THR A 1 87 ? 10.134 -8.247 -18.546 1.00 97.88 87 THR A CA 1
ATOM 659 C C . THR A 1 87 ? 9.906 -7.032 -19.439 1.00 97.88 87 THR A C 1
ATOM 661 O O . THR A 1 87 ? 10.764 -6.705 -20.253 1.00 97.88 87 THR A O 1
ATOM 664 N N . VAL A 1 88 ? 8.778 -6.336 -19.269 1.00 97.44 88 VAL A N 1
ATOM 665 C CA . VAL A 1 88 ? 8.482 -5.122 -20.043 1.00 97.44 88 VAL A CA 1
ATOM 666 C C . VAL A 1 88 ? 9.443 -3.993 -19.675 1.00 97.44 88 VAL A C 1
ATOM 668 O O . VAL A 1 88 ? 10.014 -3.365 -20.563 1.00 97.44 88 VAL A O 1
ATOM 671 N N . ALA A 1 89 ? 9.660 -3.758 -18.378 1.00 97.88 89 ALA A N 1
ATOM 672 C CA . ALA A 1 89 ? 10.549 -2.706 -17.892 1.00 97.88 89 ALA A CA 1
ATOM 673 C C . ALA A 1 89 ? 11.998 -2.890 -18.384 1.00 97.88 89 ALA A C 1
ATOM 675 O O . ALA A 1 89 ? 12.629 -1.929 -18.811 1.00 97.88 89 ALA A O 1
ATOM 676 N N . ALA A 1 90 ? 12.502 -4.127 -18.414 1.00 98.19 90 ALA A N 1
ATOM 677 C CA . ALA A 1 90 ? 13.845 -4.444 -18.904 1.00 98.19 90 ALA A CA 1
ATOM 678 C C . ALA A 1 90 ? 14.062 -4.108 -20.392 1.00 98.19 90 ALA A C 1
ATOM 680 O O . ALA A 1 90 ? 15.204 -3.970 -20.820 1.00 98.19 90 ALA A O 1
ATOM 681 N N . GLY A 1 91 ? 12.988 -3.968 -21.178 1.00 98.06 91 GLY A N 1
ATOM 682 C CA . GLY A 1 91 ? 13.051 -3.545 -22.578 1.00 98.06 91 GLY A CA 1
ATOM 683 C C . GLY A 1 91 ? 13.129 -2.029 -22.785 1.00 98.06 91 GLY A C 1
ATOM 684 O O . GLY A 1 91 ? 13.181 -1.584 -23.930 1.00 98.06 91 GLY A O 1
ATOM 685 N N . LEU A 1 92 ? 13.097 -1.226 -21.715 1.00 98.19 92 LEU A N 1
ATOM 686 C CA . LEU A 1 92 ? 13.118 0.234 -21.796 1.00 98.19 92 LEU A CA 1
ATOM 687 C C . LEU A 1 92 ? 14.548 0.786 -21.752 1.00 98.19 92 LEU A C 1
ATOM 689 O O . LEU A 1 92 ? 15.401 0.304 -21.008 1.00 98.19 92 LEU A O 1
ATOM 693 N N . THR A 1 93 ? 14.791 1.864 -22.497 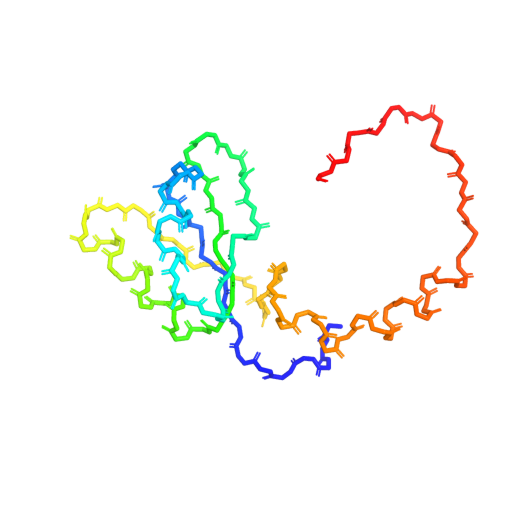1.00 98.31 93 THR A N 1
ATOM 694 C CA . THR A 1 93 ? 16.011 2.668 -22.355 1.00 98.31 93 THR A CA 1
ATOM 695 C C . THR A 1 93 ? 15.815 3.695 -21.243 1.00 98.31 93 THR A C 1
ATOM 697 O O . THR A 1 93 ? 14.902 4.517 -21.303 1.00 98.31 93 THR A O 1
ATOM 700 N N . TYR A 1 94 ? 16.690 3.675 -20.239 1.00 97.50 94 TYR A N 1
ATOM 701 C CA . TYR A 1 94 ? 16.649 4.601 -19.108 1.00 97.50 94 TYR A CA 1
ATOM 702 C C . TYR A 1 94 ? 17.635 5.749 -19.320 1.00 97.50 94 TYR A C 1
ATOM 704 O O . TYR A 1 94 ? 18.827 5.525 -19.525 1.00 97.50 94 TYR A O 1
ATOM 712 N N . HIS A 1 95 ? 17.141 6.984 -19.242 1.00 97.75 95 HIS A N 1
ATOM 713 C CA . HIS A 1 95 ? 17.963 8.189 -19.327 1.00 97.75 95 HIS A CA 1
ATOM 714 C C . HIS A 1 95 ? 18.113 8.838 -17.947 1.00 97.75 95 HIS A C 1
ATOM 716 O O . HIS A 1 95 ? 17.165 8.809 -17.158 1.00 97.75 95 HIS A O 1
ATOM 722 N N . PRO A 1 96 ? 19.273 9.446 -17.645 1.00 97.00 96 PRO A N 1
ATOM 723 C CA . PRO A 1 96 ? 19.448 10.190 -16.408 1.00 97.00 96 PRO A CA 1
ATOM 724 C C . PRO A 1 96 ? 18.469 11.375 -16.353 1.00 97.00 96 PRO A C 1
ATOM 726 O O . PRO A 1 96 ? 18.268 12.048 -17.371 1.00 97.00 96 PRO A O 1
ATOM 729 N N . PRO A 1 97 ? 17.859 11.652 -15.188 1.00 97.00 97 PRO A N 1
ATOM 730 C CA . PRO A 1 97 ? 16.952 12.780 -15.053 1.00 97.00 97 PRO A CA 1
ATOM 731 C C . PRO A 1 97 ? 17.727 14.100 -15.175 1.00 97.00 97 PRO A C 1
ATOM 733 O O . PRO A 1 97 ? 18.811 14.254 -14.617 1.00 97.00 97 PRO A O 1
ATOM 736 N N . THR A 1 98 ? 17.163 15.068 -15.897 1.00 97.81 98 THR A N 1
ATOM 737 C CA . THR A 1 98 ? 17.733 16.423 -16.051 1.00 97.81 98 THR A CA 1
ATOM 738 C C . THR A 1 98 ? 17.222 17.409 -15.001 1.00 97.81 98 THR A C 1
ATOM 740 O O . THR A 1 98 ? 17.730 18.524 -14.896 1.00 97.81 98 THR A O 1
ATOM 743 N N . LEU A 1 99 ? 16.228 16.995 -14.216 1.00 97.81 99 LEU A N 1
ATOM 744 C CA . LEU A 1 99 ? 15.674 17.724 -13.081 1.00 97.81 99 LEU A CA 1
ATOM 745 C C . LEU A 1 99 ? 15.801 16.864 -11.815 1.00 97.81 99 LEU A C 1
ATOM 747 O O . LEU A 1 99 ? 15.786 15.636 -11.923 1.00 97.81 99 LEU A O 1
ATOM 751 N N . PRO A 1 100 ? 15.904 17.470 -10.619 1.00 97.62 100 PRO A N 1
ATOM 752 C CA . PRO A 1 100 ? 15.919 16.719 -9.369 1.00 97.62 100 PRO A CA 1
ATOM 753 C C . PRO A 1 100 ? 14.684 15.822 -9.212 1.00 97.62 100 PRO A C 1
ATOM 755 O O . PRO A 1 100 ? 13.559 16.247 -9.473 1.00 97.62 100 PRO A O 1
ATOM 758 N N . VAL A 1 101 ? 14.903 14.595 -8.734 1.00 97.38 101 VAL A N 1
ATOM 759 C CA . VAL A 1 101 ? 13.855 13.616 -8.420 1.00 97.38 101 VAL A CA 1
ATOM 760 C C . VAL A 1 101 ? 13.989 13.220 -6.956 1.00 97.38 101 VAL A C 1
ATOM 762 O O . VAL A 1 101 ? 15.065 12.814 -6.519 1.00 97.38 101 VAL A O 1
ATOM 765 N N . VAL A 1 102 ? 12.892 13.309 -6.208 1.00 97.06 102 VAL A N 1
ATOM 766 C CA . VAL A 1 102 ? 12.768 12.687 -4.886 1.00 97.06 102 VAL A CA 1
ATOM 767 C C . VAL A 1 102 ? 12.030 11.370 -5.094 1.00 97.06 102 VAL A C 1
ATOM 769 O O . VAL A 1 102 ? 10.896 11.378 -5.568 1.00 97.06 102 VAL A O 1
ATOM 772 N N . SER A 1 103 ? 12.693 10.246 -4.812 1.00 95.06 103 SER A N 1
ATOM 773 C CA . SER A 1 103 ? 12.039 8.935 -4.861 1.00 95.06 103 SER A CA 1
ATOM 774 C C . SER A 1 103 ? 11.016 8.823 -3.739 1.00 95.06 103 SER A C 1
ATOM 776 O O . SER A 1 103 ? 11.267 9.293 -2.628 1.00 95.06 103 SER A O 1
ATOM 778 N N . ASN A 1 104 ? 9.904 8.159 -4.044 1.00 89.75 104 ASN A N 1
ATOM 779 C CA . ASN A 1 104 ? 8.977 7.654 -3.035 1.00 89.75 104 ASN A CA 1
ATOM 780 C C . ASN A 1 104 ? 9.599 6.498 -2.247 1.00 89.75 104 ASN A C 1
ATOM 782 O O . ASN A 1 104 ? 10.523 5.850 -2.802 1.00 89.75 104 ASN A O 1
#

Radius of gyration: 15.93 Å; chains: 1; bounding box: 34×30×41 Å